Protein AF-A0A6V7HRJ9-F1 (afdb_monomer_lite)

Sequence (89 aa):
VCALRVTEKARGRILKAGGEIITFDQLALRAPTGNKTVLIQGRRNAREAVKHFGPAPGVPHSHTKPLVRSKGRKFERARGRRRSCGYKK

Radius of gyration: 23.08 Å; chains: 1; bounding box: 39×31×60 Å

Foldseek 3Di:
DEDPDDDPVRVVVQVVVVHDYDYPVVVCVVCVPQPPHDDDDDDPCPDPVNLQDDDHPQDPPDSRDDDWPDDDPPTPCAAQPDPVHPHHD

pLDDT: mean 95.57, std 2.12, range [84.19, 98.44]

InterPro domains:
  IPR000039 Large ribosomal subunit protein eL18 [PTHR10934] (1-88)
  IPR021131 Large ribosomal subunit protein uL15/eL18 [PF17135] (1-89)
  IPR036227 Large ribosomal subunit protein uL15/eL18 superfamily [SSF52080] (1-41)

Secondary structure (DSSP, 8-state):
-B-S---HHHHHHHHHTT---B-HHHHHHH-TT-TT-------GGGSGGGGG-SS-TTSTT--PPP--SS-STTSS-STBBSTTSS-B-

Structure (mmCIF, N/CA/C/O backbone):
data_AF-A0A6V7HRJ9-F1
#
_entry.id   AF-A0A6V7HRJ9-F1
#
loop_
_atom_site.group_PDB
_atom_site.id
_atom_site.type_symbol
_atom_site.label_atom_id
_atom_site.label_alt_id
_atom_site.label_comp_id
_atom_site.label_asym_id
_atom_site.label_entity_id
_atom_site.label_seq_id
_atom_site.pdbx_PDB_ins_code
_atom_site.Cartn_x
_atom_site.Cartn_y
_atom_site.Cartn_z
_atom_site.occupancy
_atom_site.B_iso_or_equiv
_atom_site.auth_seq_id
_atom_site.auth_comp_id
_atom_site.auth_asym_id
_atom_site.auth_atom_id
_atom_site.pdbx_PDB_model_num
ATOM 1 N N . VAL A 1 1 ? -13.641 2.562 13.747 1.00 94.88 1 VAL A N 1
ATOM 2 C CA . VAL A 1 1 ? -12.397 1.975 13.186 1.00 94.88 1 VAL A CA 1
ATOM 3 C C . VAL A 1 1 ? -11.374 1.839 14.302 1.00 94.88 1 VAL A C 1
ATOM 5 O O . VAL A 1 1 ? -11.122 2.829 14.970 1.00 94.88 1 VAL A O 1
ATOM 8 N N . CYS A 1 2 ? -10.800 0.651 14.513 1.00 97.00 2 CYS A N 1
ATOM 9 C CA . CYS A 1 2 ? -9.711 0.441 15.476 1.00 97.00 2 CYS A CA 1
ATOM 10 C C . CYS A 1 2 ? -8.367 0.330 14.747 1.00 97.00 2 CYS A C 1
ATOM 12 O O . CYS A 1 2 ? -8.274 -0.413 13.769 1.00 97.00 2 CYS A O 1
ATOM 14 N N . ALA A 1 3 ? -7.339 1.057 15.192 1.00 97.44 3 ALA A N 1
ATOM 15 C CA . ALA A 1 3 ? -5.988 0.964 14.635 1.00 97.44 3 ALA A CA 1
ATOM 16 C C . ALA A 1 3 ? -4.929 1.502 15.611 1.00 97.44 3 ALA A C 1
ATOM 18 O O . ALA A 1 3 ? -5.214 2.380 16.417 1.00 97.44 3 ALA A O 1
ATOM 19 N N . LEU A 1 4 ? -3.679 1.036 15.482 1.00 96.50 4 LEU A N 1
ATOM 20 C CA . LEU A 1 4 ? -2.543 1.575 16.249 1.00 96.50 4 LEU A CA 1
ATOM 21 C C . LEU A 1 4 ? -2.187 3.006 15.831 1.00 96.50 4 LEU A C 1
ATOM 23 O O . LEU A 1 4 ? -1.814 3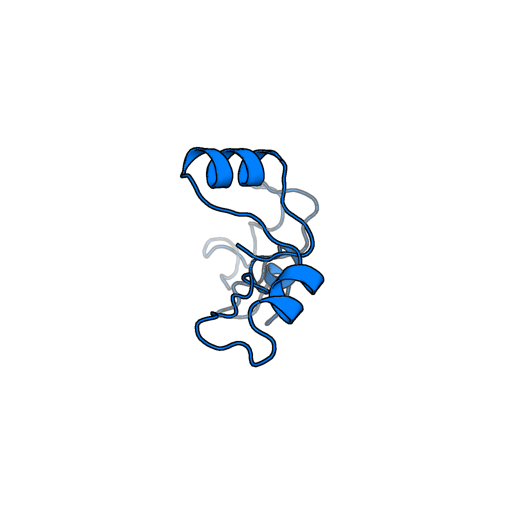.834 16.653 1.00 96.50 4 LEU A O 1
ATOM 27 N N . ARG A 1 5 ? -2.251 3.287 14.526 1.00 96.44 5 ARG A N 1
ATOM 28 C CA . ARG A 1 5 ? -1.927 4.592 13.948 1.00 96.44 5 ARG A CA 1
ATOM 29 C C . ARG A 1 5 ? -2.907 4.908 12.834 1.00 96.44 5 ARG A C 1
ATOM 31 O O . ARG A 1 5 ? -3.202 4.056 11.999 1.00 96.44 5 ARG A O 1
ATOM 38 N N . VAL A 1 6 ? -3.364 6.154 12.800 1.00 96.94 6 VAL A N 1
ATOM 39 C CA . VAL A 1 6 ? -4.223 6.689 11.741 1.00 96.94 6 VAL A CA 1
ATOM 40 C C . VAL A 1 6 ? -3.634 8.017 11.294 1.00 96.94 6 VAL A C 1
ATOM 42 O O . VAL A 1 6 ? -3.312 8.860 12.128 1.00 96.94 6 VAL A O 1
ATOM 45 N N . THR A 1 7 ? -3.480 8.203 9.984 1.00 98.12 7 THR A N 1
ATOM 46 C CA . THR A 1 7 ? -3.000 9.474 9.428 1.00 98.12 7 THR A CA 1
ATOM 47 C C . THR A 1 7 ? -4.041 10.573 9.634 1.00 98.12 7 THR A C 1
ATOM 49 O O . THR A 1 7 ? -5.243 10.307 9.616 1.00 98.12 7 THR A O 1
ATOM 52 N N . GLU A 1 8 ? -3.611 11.824 9.786 1.00 97.69 8 GLU A N 1
ATOM 53 C CA . GLU A 1 8 ? -4.512 12.958 10.058 1.00 97.69 8 GLU A CA 1
ATOM 54 C C . GLU A 1 8 ? -5.604 13.112 8.994 1.00 97.69 8 GLU A C 1
ATOM 56 O O . GLU A 1 8 ? -6.783 13.271 9.308 1.00 97.69 8 GLU A O 1
ATOM 61 N N . LYS A 1 9 ? -5.239 12.948 7.718 1.00 98.19 9 LYS A N 1
ATOM 62 C CA . LYS A 1 9 ? -6.194 13.007 6.605 1.00 98.19 9 LYS A CA 1
ATOM 63 C C . LYS A 1 9 ? -7.237 11.888 6.665 1.00 98.19 9 LYS A C 1
ATOM 65 O O . LYS A 1 9 ? -8.401 12.119 6.341 1.00 98.19 9 LYS A O 1
ATOM 70 N N . ALA A 1 10 ? -6.838 10.677 7.058 1.00 97.88 10 ALA A N 1
ATOM 71 C CA . ALA A 1 10 ? -7.776 9.573 7.240 1.00 97.88 10 ALA A CA 1
ATOM 72 C C . ALA A 1 10 ? -8.679 9.821 8.454 1.00 97.88 10 ALA A C 1
ATOM 74 O O . ALA A 1 10 ? -9.889 9.626 8.356 1.00 97.88 10 ALA A O 1
ATOM 75 N N . ARG A 1 11 ? -8.113 10.337 9.553 1.00 97.62 11 ARG A N 1
ATOM 76 C CA . ARG A 1 11 ? -8.859 10.729 10.753 1.00 97.62 11 ARG A CA 1
ATOM 77 C C . ARG A 1 11 ? -9.958 11.735 10.421 1.00 97.62 11 ARG A C 1
ATOM 79 O O . ARG A 1 11 ? -11.117 11.478 10.728 1.00 97.62 11 ARG A O 1
ATOM 86 N N . GLY A 1 12 ? -9.619 12.817 9.718 1.00 97.88 12 GLY A N 1
ATOM 87 C CA . GLY A 1 12 ? -10.591 13.834 9.309 1.00 97.88 12 GLY A CA 1
ATOM 88 C C . GLY A 1 12 ? -11.726 13.273 8.447 1.00 97.88 12 GLY A C 1
ATOM 89 O O . GLY A 1 12 ? -12.881 13.639 8.637 1.00 97.88 12 GLY A O 1
ATOM 90 N N . ARG A 1 13 ? -11.434 12.333 7.536 1.00 98.44 13 ARG A N 1
ATOM 91 C CA . ARG A 1 13 ? -12.467 11.683 6.708 1.00 98.44 13 ARG A CA 1
ATOM 92 C C . ARG A 1 13 ? -13.407 10.793 7.516 1.00 98.44 13 ARG A C 1
ATOM 94 O O . ARG A 1 13 ? -14.603 10.813 7.257 1.00 98.44 13 ARG A O 1
ATOM 101 N N . ILE A 1 14 ? -12.873 10.028 8.468 1.00 97.81 14 ILE A N 1
ATOM 102 C CA . ILE A 1 14 ? -13.676 9.132 9.310 1.00 97.81 14 ILE A CA 1
ATOM 103 C C . ILE A 1 14 ? -14.620 9.952 10.194 1.00 97.81 14 ILE A C 1
ATOM 105 O O . ILE A 1 14 ? -15.817 9.684 10.204 1.00 97.81 14 ILE A O 1
ATOM 109 N N . LEU A 1 15 ? -14.101 10.988 10.858 1.00 97.50 15 LEU A N 1
ATOM 110 C CA . LEU A 1 15 ? -14.906 11.861 11.716 1.00 97.50 15 LEU A CA 1
ATOM 111 C C . LEU A 1 15 ? -15.953 12.644 10.911 1.00 97.50 15 LEU A C 1
ATOM 113 O O . LEU A 1 15 ? -17.099 12.744 11.334 1.00 97.50 15 LEU A O 1
ATOM 117 N N . LYS A 1 16 ? -15.602 13.135 9.712 1.00 97.81 16 LYS A N 1
ATOM 118 C CA . LYS A 1 16 ? -16.556 13.807 8.811 1.00 97.81 16 LYS A CA 1
ATOM 119 C C . LYS A 1 16 ? -17.717 12.897 8.395 1.00 97.81 16 LYS A C 1
ATOM 121 O O . LYS A 1 16 ? -18.815 13.386 8.168 1.00 97.81 16 LYS A O 1
ATOM 126 N N . ALA A 1 17 ? -17.480 11.591 8.291 1.00 98.12 17 ALA A N 1
ATOM 127 C CA . ALA A 1 17 ? -18.519 10.605 8.007 1.00 98.12 17 ALA A CA 1
ATOM 128 C C . ALA A 1 17 ? -19.321 10.182 9.259 1.00 98.12 17 ALA A C 1
ATOM 130 O O . ALA A 1 17 ? -20.104 9.242 9.173 1.00 98.12 17 ALA A O 1
ATOM 131 N N . GLY A 1 18 ? -19.109 10.823 10.417 1.00 97.50 18 GLY A N 1
ATOM 132 C CA . GLY A 1 18 ? -19.751 10.463 11.687 1.00 97.50 18 GLY A CA 1
ATOM 133 C C . GLY A 1 18 ? -19.205 9.180 12.324 1.00 97.50 18 GLY A C 1
ATOM 134 O O . GLY A 1 18 ? -19.828 8.623 13.223 1.00 97.50 18 GLY A O 1
ATOM 135 N N . GLY A 1 19 ? -18.063 8.675 11.849 1.00 97.19 19 GLY A N 1
ATOM 136 C CA . GLY A 1 19 ? -17.435 7.471 12.382 1.00 97.19 19 GLY A CA 1
ATOM 137 C C . GLY A 1 19 ? -16.529 7.751 13.579 1.00 97.19 19 GLY A C 1
ATOM 138 O O . GLY A 1 19 ? -15.974 8.836 13.724 1.00 97.19 19 GLY A O 1
ATOM 139 N N . GLU A 1 20 ? -16.302 6.728 14.400 1.00 96.56 20 GLU A N 1
ATOM 140 C CA . GLU A 1 20 ? -15.400 6.789 15.554 1.00 96.56 20 GLU A CA 1
ATOM 141 C C . GLU A 1 20 ? -14.052 6.113 15.255 1.00 96.56 20 GLU A C 1
ATOM 143 O O . GLU A 1 20 ? -13.978 5.124 14.513 1.00 96.56 20 GLU A O 1
ATOM 148 N N . ILE A 1 21 ? -12.975 6.616 15.859 1.00 97.06 21 ILE A N 1
ATOM 149 C CA . ILE A 1 21 ? -11.648 5.993 15.838 1.00 97.06 21 ILE A CA 1
ATOM 150 C C . ILE A 1 21 ? -11.284 5.607 17.264 1.00 97.06 21 ILE A C 1
ATOM 152 O O . ILE A 1 21 ? -11.232 6.476 18.127 1.00 97.06 21 ILE A O 1
ATOM 156 N N . ILE A 1 22 ? -11.006 4.325 17.480 1.00 96.94 22 ILE A N 1
ATOM 157 C CA . ILE A 1 22 ? -10.694 3.761 18.796 1.00 96.94 22 ILE A CA 1
ATOM 158 C C . ILE A 1 22 ? -9.303 3.129 18.808 1.00 96.94 22 ILE A C 1
ATOM 160 O O . ILE A 1 22 ? -8.779 2.719 17.765 1.00 96.94 22 ILE A O 1
ATOM 164 N N . THR A 1 23 ? -8.711 3.052 19.994 1.00 97.00 23 THR A N 1
ATOM 165 C CA . THR A 1 23 ? -7.455 2.339 20.248 1.00 97.00 23 THR A CA 1
ATOM 166 C C . THR A 1 23 ? -7.714 0.871 20.601 1.00 97.00 23 THR A C 1
ATOM 168 O O . THR A 1 23 ? -8.854 0.447 20.801 1.00 97.00 23 THR A O 1
ATOM 171 N N . PHE A 1 24 ? -6.654 0.062 20.650 1.00 96.69 24 PHE A N 1
ATOM 172 C CA . PHE A 1 24 ? -6.791 -1.370 20.933 1.00 96.69 24 PHE A CA 1
ATOM 173 C C . PHE A 1 24 ? -7.173 -1.668 22.387 1.00 96.69 24 PHE A C 1
ATOM 175 O O . PHE A 1 24 ? -7.913 -2.616 22.620 1.00 96.69 24 PHE A O 1
ATOM 182 N N . ASP A 1 25 ? -6.735 -0.851 23.343 1.00 96.94 25 ASP A N 1
ATOM 183 C CA . ASP A 1 25 ? -7.169 -0.918 24.743 1.00 96.94 25 ASP A CA 1
ATOM 184 C C . ASP A 1 25 ? -8.678 -0.644 24.872 1.00 96.94 25 ASP A C 1
ATOM 186 O O . ASP A 1 25 ? -9.405 -1.433 25.474 1.00 96.94 25 ASP A O 1
ATOM 190 N N . GLN A 1 26 ? -9.184 0.396 24.200 1.00 96.25 26 GLN A N 1
ATOM 191 C CA . GLN A 1 26 ? -10.618 0.691 24.140 1.00 96.25 26 GLN A CA 1
ATOM 192 C C . GLN A 1 26 ? -11.410 -0.429 23.458 1.00 96.25 26 GLN A C 1
ATOM 194 O O . GLN A 1 26 ? -12.497 -0.783 23.915 1.00 96.25 26 GLN A O 1
ATOM 199 N N . LEU A 1 27 ? -10.882 -1.004 22.371 1.00 96.81 27 LEU A N 1
ATOM 200 C CA . LEU A 1 27 ? -11.513 -2.142 21.703 1.00 96.81 27 LEU A CA 1
ATOM 201 C C . LEU A 1 27 ? -11.586 -3.361 22.629 1.00 96.81 27 LEU A C 1
ATOM 203 O O . LEU A 1 27 ? -12.636 -3.995 22.688 1.00 96.81 27 LEU A O 1
ATOM 207 N N . ALA A 1 28 ? -10.509 -3.668 23.356 1.00 96.38 28 ALA A N 1
ATOM 208 C CA . ALA A 1 28 ? -10.460 -4.800 24.276 1.00 96.38 28 ALA A CA 1
ATOM 209 C C . ALA A 1 28 ? -11.481 -4.661 25.415 1.00 96.38 28 ALA A C 1
ATOM 211 O O . ALA A 1 28 ? -12.115 -5.644 25.784 1.00 96.38 28 ALA A O 1
ATOM 212 N N . LEU A 1 29 ? -11.705 -3.442 25.920 1.00 97.00 29 LEU A N 1
ATOM 213 C CA . LEU A 1 29 ? -12.754 -3.173 26.909 1.00 97.00 29 LEU A CA 1
ATOM 214 C C . LEU A 1 29 ? -14.171 -3.305 26.324 1.00 97.00 29 LEU A C 1
ATOM 216 O O . LEU A 1 29 ? -15.059 -3.838 26.981 1.00 97.00 29 LEU A O 1
ATOM 220 N N . ARG A 1 30 ? -14.402 -2.830 25.090 1.00 95.81 30 ARG A N 1
ATOM 221 C CA . ARG A 1 30 ? -15.734 -2.853 24.447 1.00 95.81 30 ARG A CA 1
ATOM 222 C C . ARG A 1 30 ? -16.139 -4.231 23.927 1.00 95.81 30 ARG A C 1
ATOM 224 O O . ARG A 1 30 ? -17.317 -4.573 23.948 1.00 95.81 30 ARG A O 1
ATOM 231 N N . ALA A 1 31 ? -15.185 -4.990 23.403 1.00 95.81 31 ALA A N 1
ATOM 232 C CA . ALA A 1 31 ? -15.410 -6.286 22.776 1.00 95.81 31 ALA A CA 1
ATOM 233 C C . ALA A 1 31 ? -14.297 -7.270 23.182 1.00 95.81 31 ALA A C 1
ATOM 235 O O . ALA A 1 31 ? -13.488 -7.653 22.334 1.00 95.81 31 ALA A O 1
ATOM 236 N N . PRO A 1 32 ? -14.255 -7.711 24.456 1.00 96.00 32 PRO A N 1
ATOM 237 C CA . PRO A 1 32 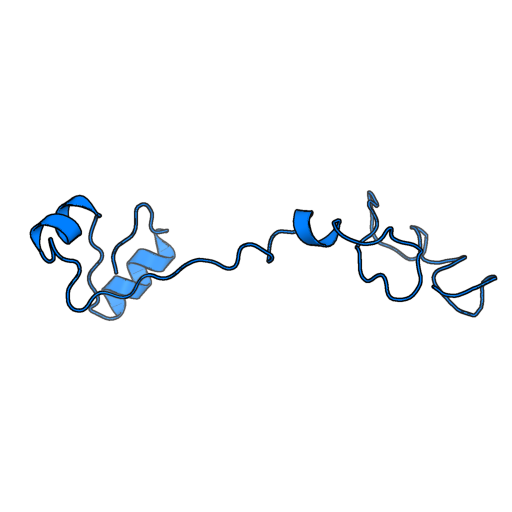? -13.172 -8.553 24.976 1.00 96.00 32 PRO A CA 1
ATOM 238 C C . PRO A 1 32 ? -13.049 -9.895 24.245 1.00 96.00 32 PRO A C 1
ATOM 240 O O . PRO A 1 32 ? -11.953 -10.419 24.085 1.00 96.00 32 PRO A O 1
ATOM 243 N N . THR A 1 33 ? -14.166 -10.431 23.747 1.00 96.25 33 THR A N 1
ATOM 244 C CA . THR A 1 33 ? -14.211 -11.667 22.950 1.00 96.25 33 THR A CA 1
ATOM 245 C C . THR A 1 33 ? -14.115 -11.429 21.439 1.00 96.25 33 THR A C 1
ATOM 247 O O . THR A 1 33 ? -14.104 -12.384 20.670 1.00 96.25 33 THR A O 1
ATOM 250 N N . GLY A 1 34 ? -14.081 -10.171 20.980 1.00 94.12 34 GLY A N 1
ATOM 251 C CA . GLY A 1 34 ? -14.051 -9.822 19.554 1.00 94.12 34 GLY A CA 1
ATOM 252 C C . GLY A 1 34 ? -15.388 -9.976 18.812 1.00 94.12 34 GLY A C 1
ATOM 253 O O . GLY A 1 34 ? -15.422 -9.872 17.582 1.00 94.12 34 GLY A O 1
ATOM 254 N N . ASN A 1 35 ? -16.502 -10.195 19.519 1.00 95.31 35 ASN A N 1
ATOM 255 C CA . ASN A 1 35 ? -17.827 -10.317 18.904 1.00 95.31 35 ASN A CA 1
ATOM 256 C C . ASN A 1 35 ? -18.181 -9.082 18.052 1.00 95.31 35 ASN A C 1
ATOM 258 O O . ASN A 1 35 ? -17.978 -7.945 18.474 1.00 95.31 35 ASN A O 1
ATOM 262 N N . LYS A 1 36 ? -18.748 -9.313 16.857 1.00 95.44 36 LYS A N 1
ATOM 263 C CA . LYS A 1 36 ? -19.106 -8.276 15.863 1.00 95.44 36 LYS A CA 1
ATOM 264 C C . LYS A 1 36 ? -17.921 -7.418 15.376 1.00 95.44 36 LYS A C 1
ATOM 266 O O . LYS A 1 36 ? -18.119 -6.285 14.942 1.00 95.44 36 LYS A O 1
ATOM 271 N N . THR A 1 37 ? -16.697 -7.949 15.405 1.00 96.81 37 THR A N 1
ATOM 272 C CA . THR A 1 37 ? -15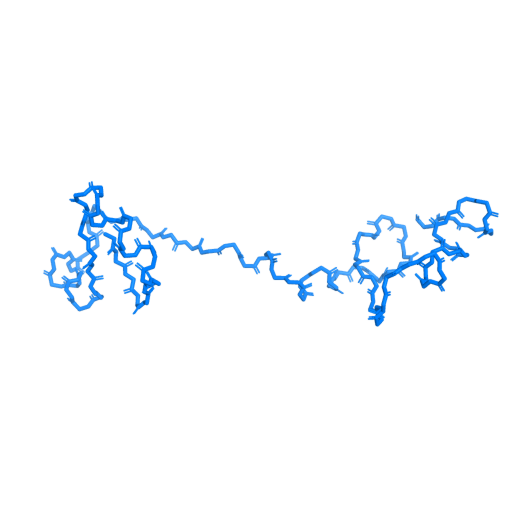.516 -7.297 14.815 1.00 96.81 37 THR A CA 1
ATOM 273 C C . THR A 1 37 ? -15.048 -8.021 13.550 1.00 96.81 37 THR A C 1
ATOM 275 O O . THR A 1 37 ? -15.298 -9.211 13.374 1.00 96.81 37 THR A O 1
ATOM 278 N N . VAL A 1 38 ? -14.375 -7.298 12.648 1.00 97.06 38 VAL A N 1
ATOM 279 C CA . VAL A 1 38 ? -13.768 -7.858 11.430 1.00 97.06 38 VAL A CA 1
ATOM 280 C C . VAL A 1 38 ? -12.300 -7.457 11.381 1.00 97.06 38 VAL A C 1
ATOM 282 O O . VAL A 1 38 ? -11.971 -6.268 11.402 1.00 97.06 38 VAL A O 1
ATOM 285 N N . LEU A 1 39 ? -11.414 -8.449 11.292 1.00 96.56 39 LEU A N 1
ATOM 286 C CA . LEU A 1 39 ? -9.982 -8.223 11.136 1.00 96.56 39 LEU A CA 1
ATOM 287 C C . LEU A 1 39 ? -9.647 -7.936 9.668 1.00 96.56 39 LEU A C 1
ATOM 289 O O . LEU A 1 39 ? -9.946 -8.736 8.784 1.00 96.56 39 LEU A O 1
ATOM 293 N N . ILE A 1 40 ? -8.972 -6.815 9.411 1.00 96.75 40 ILE A N 1
ATOM 294 C CA . ILE A 1 40 ? -8.533 -6.419 8.067 1.00 96.75 40 ILE A CA 1
ATOM 295 C C . ILE A 1 40 ? -7.007 -6.350 8.032 1.00 96.75 40 ILE A C 1
ATOM 297 O O . ILE A 1 40 ? -6.379 -5.772 8.919 1.00 96.75 40 ILE A O 1
ATOM 301 N N . GLN A 1 41 ? -6.402 -6.903 6.978 1.00 97.00 41 GLN A N 1
ATOM 302 C CA . GLN A 1 41 ? -4.962 -6.824 6.732 1.00 97.00 41 GLN A CA 1
ATOM 303 C C . GLN A 1 41 ? -4.659 -6.087 5.426 1.00 97.00 41 GLN A C 1
ATOM 305 O O . GLN A 1 41 ? -5.310 -6.292 4.403 1.00 97.00 41 GLN A O 1
ATOM 310 N N . GLY A 1 42 ? -3.629 -5.239 5.452 1.00 95.50 42 GLY A N 1
ATOM 311 C CA . GLY A 1 42 ? -3.138 -4.557 4.257 1.00 95.50 42 GLY A CA 1
ATOM 312 C C . GLY A 1 42 ? -2.474 -5.512 3.257 1.00 95.50 42 GLY A C 1
ATOM 313 O O . GLY A 1 42 ? -1.935 -6.562 3.616 1.00 95.50 42 GLY A O 1
ATOM 314 N N . ARG A 1 43 ? -2.457 -5.126 1.976 1.00 97.06 43 ARG A N 1
ATOM 315 C CA . ARG A 1 43 ? -1.863 -5.926 0.895 1.00 97.06 43 ARG A CA 1
ATOM 316 C C . ARG A 1 43 ? -0.333 -6.001 1.020 1.00 97.06 43 ARG A C 1
ATOM 318 O O . ARG A 1 43 ? 0.380 -5.085 0.618 1.00 97.06 43 ARG A O 1
ATOM 325 N N . ARG A 1 44 ? 0.182 -7.142 1.490 1.00 94.31 44 ARG A N 1
ATOM 326 C CA . ARG A 1 44 ? 1.621 -7.373 1.754 1.00 94.31 44 ARG A CA 1
ATOM 327 C C . ARG A 1 44 ? 2.510 -7.336 0.501 1.00 94.31 44 ARG A C 1
ATOM 329 O O . ARG A 1 44 ? 3.655 -6.892 0.557 1.00 94.31 44 ARG A O 1
ATOM 336 N N . ASN A 1 45 ? 1.976 -7.769 -0.641 1.00 95.25 45 ASN A N 1
ATOM 337 C CA . ASN A 1 45 ? 2.731 -7.909 -1.896 1.00 95.25 45 ASN A CA 1
ATOM 338 C C . ASN A 1 45 ? 2.705 -6.655 -2.785 1.00 95.25 45 ASN A C 1
ATOM 340 O O . ASN A 1 45 ? 3.216 -6.685 -3.899 1.00 95.25 45 ASN A O 1
ATOM 344 N N . ALA A 1 46 ? 2.126 -5.547 -2.312 1.00 96.44 46 ALA A N 1
ATOM 345 C CA . ALA A 1 46 ? 2.112 -4.283 -3.054 1.00 96.44 46 ALA A CA 1
ATOM 346 C C . ALA A 1 46 ? 3.453 -3.520 -2.993 1.00 96.44 46 ALA A C 1
ATOM 348 O O . ALA A 1 46 ? 3.666 -2.593 -3.774 1.00 96.44 46 ALA A O 1
ATOM 349 N N . ARG A 1 47 ? 4.355 -3.898 -2.076 1.00 96.81 47 ARG A N 1
ATOM 350 C CA . ARG A 1 47 ? 5.673 -3.271 -1.891 1.00 96.81 47 ARG A CA 1
ATOM 351 C C . ARG A 1 47 ? 6.563 -3.421 -3.126 1.00 96.81 47 ARG A C 1
ATOM 353 O O . ARG A 1 47 ? 6.609 -4.485 -3.739 1.00 96.81 47 ARG A O 1
ATOM 360 N N . GLU A 1 48 ? 7.337 -2.382 -3.441 1.00 95.56 48 GLU A N 1
ATOM 361 C CA . GLU A 1 48 ? 8.221 -2.370 -4.617 1.00 95.56 48 GLU A CA 1
ATOM 362 C C . GLU A 1 48 ? 9.261 -3.496 -4.582 1.00 95.56 48 GLU A C 1
ATOM 364 O O . GLU A 1 48 ? 9.536 -4.109 -5.609 1.00 95.56 48 GLU A O 1
ATOM 369 N N . ALA A 1 49 ? 9.765 -3.834 -3.392 1.00 96.56 49 ALA A N 1
ATOM 370 C CA . ALA A 1 49 ? 10.711 -4.931 -3.201 1.00 96.56 49 ALA A CA 1
ATOM 371 C C . ALA A 1 49 ? 10.182 -6.276 -3.734 1.00 96.56 49 ALA A C 1
ATOM 373 O O . ALA A 1 49 ? 10.922 -7.013 -4.376 1.00 96.56 49 ALA A O 1
ATOM 374 N N . VAL A 1 50 ? 8.885 -6.568 -3.560 1.00 97.31 50 VAL A N 1
ATOM 375 C CA . VAL A 1 50 ? 8.290 -7.844 -4.007 1.00 97.31 50 VAL A CA 1
ATOM 376 C C . VAL A 1 50 ? 8.291 -7.975 -5.525 1.00 97.31 50 VAL A C 1
ATOM 378 O O . VAL A 1 50 ? 8.364 -9.088 -6.035 1.00 97.31 50 VAL A O 1
ATOM 381 N N . LYS A 1 51 ? 8.303 -6.862 -6.267 1.00 96.56 51 LYS A N 1
ATOM 382 C CA . LYS A 1 51 ? 8.398 -6.899 -7.735 1.00 96.56 51 LYS A CA 1
ATOM 383 C C . LYS A 1 51 ? 9.750 -7.408 -8.235 1.00 96.56 51 LYS A C 1
ATOM 385 O O . LYS A 1 51 ? 9.852 -7.774 -9.403 1.00 96.56 51 LYS A O 1
ATOM 390 N N . HIS A 1 52 ? 10.776 -7.392 -7.388 1.00 96.31 52 HIS A N 1
ATOM 391 C CA . HIS A 1 52 ? 12.118 -7.881 -7.697 1.00 96.31 52 HIS A CA 1
ATOM 392 C C . HIS A 1 52 ?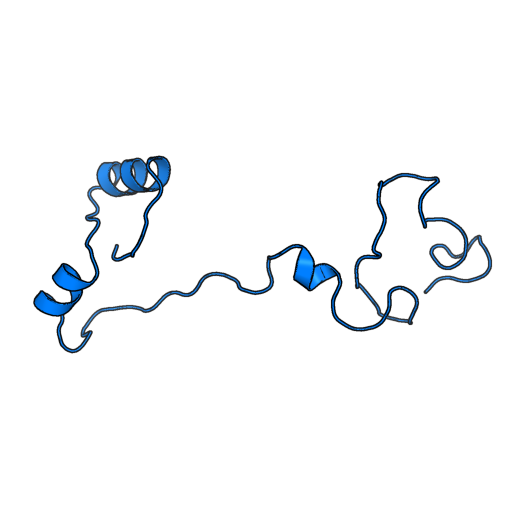 12.329 -9.347 -7.289 1.00 96.31 52 HIS A C 1
ATOM 394 O O . HIS A 1 52 ? 13.373 -9.912 -7.595 1.00 96.31 52 HIS A O 1
ATOM 400 N N . PHE A 1 53 ? 11.348 -9.971 -6.632 1.00 95.69 53 PHE A N 1
ATOM 401 C CA . PHE A 1 53 ? 11.406 -11.377 -6.242 1.00 95.69 53 PHE A CA 1
ATOM 402 C C . PHE A 1 53 ? 10.831 -12.299 -7.327 1.00 95.69 53 PHE A C 1
ATOM 404 O O . PHE A 1 53 ? 10.189 -11.852 -8.282 1.00 95.69 53 PHE A O 1
ATOM 411 N N . GLY A 1 54 ? 11.057 -13.603 -7.166 1.00 95.12 54 GLY A N 1
ATOM 412 C CA . GLY A 1 54 ? 10.620 -14.632 -8.106 1.00 95.12 54 GLY A CA 1
ATOM 413 C C . GLY A 1 54 ? 11.681 -14.979 -9.158 1.00 95.12 54 GLY A C 1
ATOM 414 O O . GLY A 1 54 ? 12.864 -14.704 -8.948 1.00 95.12 54 GLY A O 1
ATOM 415 N N . PRO A 1 55 ? 11.275 -15.609 -10.273 1.00 96.12 55 PRO A N 1
ATOM 416 C CA . PRO A 1 55 ? 12.195 -16.058 -11.312 1.00 96.12 55 PRO A CA 1
ATOM 417 C C . PRO A 1 55 ? 13.051 -14.915 -11.875 1.00 96.12 55 PRO A C 1
ATOM 419 O O . PRO A 1 55 ? 12.571 -13.798 -12.068 1.00 96.12 55 PRO A O 1
ATOM 422 N N . ALA A 1 56 ? 14.323 -15.195 -12.164 1.00 94.75 56 ALA A N 1
ATOM 423 C CA . ALA A 1 56 ? 15.286 -14.168 -12.552 1.00 94.75 56 ALA A CA 1
ATOM 424 C C . ALA A 1 56 ? 14.816 -13.337 -13.770 1.00 94.75 56 ALA A C 1
ATOM 426 O O . ALA A 1 56 ? 14.263 -13.893 -14.726 1.00 94.75 56 ALA A O 1
ATOM 427 N N . PRO A 1 57 ? 15.060 -12.010 -13.810 1.00 93.56 57 PRO A N 1
ATOM 428 C CA . PRO A 1 57 ? 14.696 -11.177 -14.952 1.00 93.56 57 PRO A CA 1
ATOM 429 C C . PRO A 1 57 ? 15.449 -11.608 -16.218 1.00 93.56 57 PRO A C 1
ATOM 431 O O . PRO A 1 57 ? 16.555 -11.164 -16.480 1.00 93.56 57 PRO A O 1
ATOM 434 N N . GLY A 1 58 ? 14.829 -12.434 -17.053 1.00 90.75 58 GLY A N 1
ATOM 435 C CA . GLY A 1 58 ? 15.559 -13.046 -18.170 1.00 90.75 58 GLY A CA 1
ATOM 436 C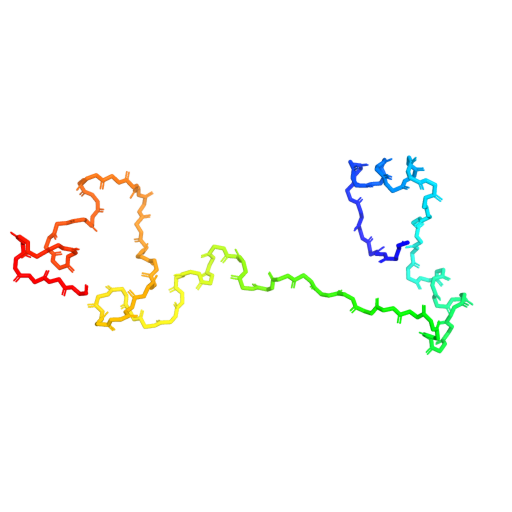 C . GLY A 1 58 ? 14.970 -14.377 -18.591 1.00 90.75 58 GLY A C 1
ATOM 437 O O . GLY A 1 58 ? 14.995 -14.698 -19.773 1.00 90.75 58 GLY A O 1
ATOM 438 N N . VAL A 1 59 ? 14.390 -15.104 -17.635 1.00 93.38 59 VAL A N 1
ATOM 439 C CA . VAL A 1 59 ? 13.790 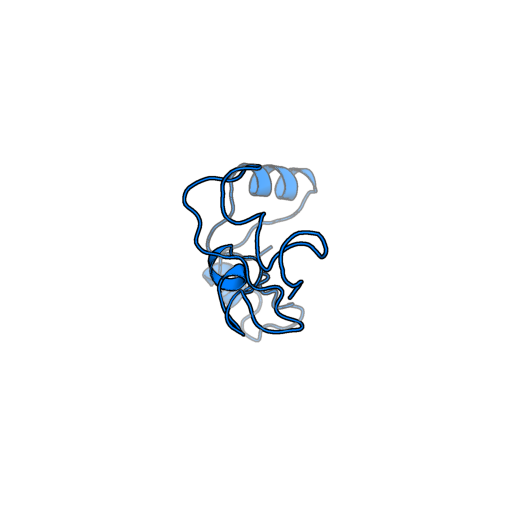-16.408 -17.912 1.00 93.38 59 VAL A CA 1
ATOM 440 C C . VAL A 1 59 ? 12.413 -16.254 -18.571 1.00 93.38 59 VAL A C 1
ATOM 442 O O . VAL A 1 59 ? 11.720 -15.265 -18.282 1.00 93.38 59 VAL A O 1
ATOM 445 N N . PRO A 1 60 ? 11.998 -17.195 -19.438 1.00 92.38 60 PRO A N 1
ATOM 446 C CA . PRO A 1 60 ? 10.658 -17.200 -20.017 1.00 92.38 60 PRO A CA 1
ATOM 447 C C . PRO A 1 60 ? 9.575 -17.077 -18.940 1.00 92.38 60 PRO A C 1
ATOM 449 O O . PRO A 1 60 ? 9.714 -17.616 -17.843 1.00 92.38 60 PRO A O 1
ATOM 452 N N . HIS A 1 61 ? 8.515 -16.326 -19.237 1.00 90.69 61 HIS A N 1
ATOM 453 C CA . HIS A 1 61 ? 7.395 -16.056 -18.319 1.00 90.69 61 HIS A CA 1
ATOM 454 C C . HIS A 1 61 ? 7.761 -15.296 -17.020 1.00 90.69 61 HIS A C 1
ATOM 456 O O . HIS A 1 61 ? 6.918 -15.131 -16.138 1.00 90.69 61 HIS A O 1
ATOM 462 N N . SER A 1 62 ? 8.984 -14.754 -16.897 1.00 94.94 62 SER A N 1
ATOM 463 C CA . SER A 1 62 ? 9.348 -13.875 -15.773 1.00 94.94 62 SER A CA 1
ATOM 464 C C . SER A 1 62 ? 8.819 -12.449 -15.943 1.00 94.94 62 SER A C 1
ATOM 466 O O . SER A 1 62 ? 9.246 -11.691 -16.822 1.00 94.94 62 SER A O 1
ATOM 468 N N . HIS A 1 63 ? 7.977 -12.028 -15.000 1.00 93.69 63 HIS A N 1
ATOM 469 C CA . HIS A 1 63 ? 7.553 -10.631 -14.848 1.00 93.69 63 HIS A CA 1
ATOM 470 C C . HIS A 1 63 ? 8.355 -9.859 -13.791 1.00 93.69 63 HIS A C 1
ATOM 472 O O . HIS A 1 63 ? 8.061 -8.695 -13.515 1.00 93.69 63 HIS A O 1
ATOM 478 N N . THR A 1 64 ? 9.397 -10.478 -13.233 1.00 96.44 64 THR A N 1
ATOM 479 C CA . THR A 1 64 ? 10.265 -9.865 -12.230 1.00 96.44 64 THR A CA 1
ATOM 480 C C . THR A 1 64 ? 10.970 -8.634 -12.792 1.00 96.44 64 THR A C 1
ATOM 482 O O . THR A 1 64 ? 11.576 -8.644 -13.875 1.00 96.44 64 THR A O 1
ATOM 485 N N . LYS A 1 65 ? 10.863 -7.537 -12.044 1.00 95.06 65 LYS A N 1
ATOM 486 C CA . LYS A 1 65 ? 11.440 -6.245 -12.392 1.00 95.06 65 LYS A CA 1
ATOM 487 C C . LYS A 1 65 ? 12.971 -6.322 -12.254 1.00 95.06 65 LYS A C 1
ATOM 489 O O . LYS A 1 65 ? 13.455 -6.704 -11.190 1.00 95.06 65 LYS A O 1
ATOM 494 N N . PRO A 1 66 ? 13.756 -5.937 -13.276 1.00 95.25 66 PRO A N 1
ATOM 495 C CA . PRO A 1 66 ? 15.209 -5.869 -13.142 1.00 95.25 66 PRO A CA 1
ATOM 496 C C . PRO A 1 66 ? 15.639 -4.745 -12.193 1.00 95.25 66 PRO A C 1
ATOM 498 O O . PRO A 1 66 ? 14.959 -3.718 -12.072 1.00 95.25 66 PRO A O 1
ATOM 501 N N . LEU A 1 67 ? 16.774 -4.943 -11.526 1.00 95.62 67 LEU A N 1
ATOM 502 C CA . LEU A 1 67 ? 17.407 -3.947 -10.665 1.00 95.62 67 LEU A CA 1
ATOM 503 C C . LEU A 1 67 ? 18.201 -2.956 -11.525 1.00 95.62 67 LEU A C 1
ATOM 505 O O . LEU A 1 67 ? 19.390 -3.126 -11.758 1.00 95.62 67 LEU A O 1
ATOM 509 N N . VAL A 1 68 ? 17.522 -1.911 -11.997 1.00 95.69 68 VAL A N 1
ATOM 510 C CA . VAL A 1 68 ? 18.124 -0.824 -12.785 1.00 95.69 68 VAL A CA 1
ATOM 511 C C . VAL A 1 68 ? 18.109 0.485 -12.002 1.00 95.69 68 VAL A C 1
ATOM 513 O O . VAL A 1 68 ? 17.123 0.798 -11.334 1.00 95.69 68 VAL A O 1
ATOM 516 N N . ARG A 1 69 ? 19.187 1.274 -12.110 1.00 95.12 69 ARG A N 1
ATOM 517 C CA . ARG A 1 69 ? 19.300 2.589 -11.446 1.00 95.12 69 ARG A CA 1
ATOM 518 C C . ARG A 1 69 ? 18.355 3.631 -12.046 1.00 95.12 69 ARG A C 1
ATOM 520 O O . ARG A 1 69 ? 17.785 4.443 -11.329 1.00 95.12 69 ARG A O 1
ATOM 527 N N . SER A 1 70 ? 18.170 3.591 -13.359 1.00 96.00 70 SER A N 1
ATOM 528 C CA . SER A 1 70 ? 17.337 4.525 -14.114 1.00 96.00 70 SER A CA 1
ATOM 529 C C . SER A 1 70 ? 16.451 3.774 -15.104 1.00 96.00 70 SER A C 1
ATOM 531 O O . SER A 1 70 ? 16.688 2.616 -15.454 1.00 96.00 70 SER A O 1
ATOM 533 N N . LYS A 1 71 ? 15.387 4.438 -15.557 1.00 95.12 71 LYS A N 1
ATOM 534 C CA . LYS A 1 71 ? 14.473 3.917 -16.577 1.00 95.12 71 LYS A CA 1
ATOM 535 C C . LYS A 1 71 ? 14.653 4.711 -17.864 1.00 95.12 71 LYS A C 1
ATOM 537 O O . LYS A 1 71 ? 14.764 5.929 -17.831 1.00 95.12 71 LYS A O 1
ATOM 542 N N . GLY A 1 72 ? 14.651 4.031 -19.009 1.00 96.00 72 GLY A N 1
ATOM 543 C CA . GLY A 1 72 ? 14.754 4.696 -20.309 1.00 96.00 72 GLY A CA 1
ATOM 544 C C . GLY A 1 72 ? 15.183 3.755 -21.428 1.00 96.00 72 GLY A C 1
ATOM 545 O O . GLY A 1 72 ? 15.516 2.598 -21.185 1.00 96.00 72 GLY A O 1
ATOM 546 N N . ARG A 1 73 ? 15.175 4.246 -22.674 1.00 95.62 73 ARG A N 1
ATOM 547 C CA . ARG A 1 73 ? 15.513 3.447 -23.872 1.00 95.62 73 ARG A CA 1
ATOM 548 C C . ARG A 1 73 ? 16.897 2.790 -23.784 1.00 95.62 73 ARG A C 1
ATOM 550 O O . ARG A 1 73 ? 17.068 1.686 -24.286 1.00 95.62 73 ARG A O 1
ATOM 557 N N . LYS A 1 74 ? 17.855 3.464 -23.139 1.00 95.69 74 LYS A N 1
ATOM 558 C CA . LYS A 1 74 ? 19.252 3.026 -22.995 1.00 95.69 74 LYS A CA 1
ATOM 559 C C . LYS A 1 74 ? 19.502 2.082 -21.802 1.00 95.69 74 LYS A C 1
ATOM 561 O O . LYS A 1 74 ? 20.614 1.593 -21.669 1.00 95.69 74 LYS A O 1
ATOM 566 N N . PHE A 1 75 ? 18.498 1.793 -20.966 1.00 95.38 75 PHE A N 1
ATOM 567 C CA . PHE A 1 75 ? 18.669 1.019 -19.727 1.00 95.38 75 PHE A CA 1
ATOM 568 C C . PHE A 1 75 ? 17.910 -0.311 -19.791 1.00 95.38 75 PHE A C 1
ATOM 570 O O . PHE A 1 75 ? 16.698 -0.337 -19.598 1.00 95.38 75 PHE A O 1
ATOM 577 N N . GLU A 1 76 ? 18.616 -1.406 -20.093 1.00 92.62 76 GLU A N 1
ATOM 578 C CA . GLU A 1 76 ? 18.079 -2.781 -20.159 1.00 92.62 76 GLU A CA 1
ATOM 579 C C . GLU A 1 76 ? 16.775 -2.949 -20.975 1.00 92.62 76 GLU A C 1
ATOM 581 O O . GLU A 1 76 ? 15.821 -3.596 -20.538 1.00 92.62 76 GLU A O 1
ATOM 586 N N . ARG A 1 77 ? 16.706 -2.375 -22.189 1.00 93.44 77 ARG A N 1
ATOM 587 C CA . ARG A 1 77 ? 15.550 -2.534 -23.112 1.00 93.44 77 ARG A CA 1
ATOM 588 C C . ARG A 1 77 ? 15.893 -3.102 -24.497 1.00 93.44 77 ARG A C 1
ATOM 590 O O . ARG A 1 77 ? 14.999 -3.216 -25.332 1.00 93.44 77 ARG A O 1
ATOM 597 N N . ALA A 1 78 ? 17.160 -3.433 -24.757 1.00 94.12 78 ALA A N 1
ATOM 598 C CA . ALA A 1 78 ? 17.639 -3.868 -26.072 1.00 94.12 78 ALA A CA 1
ATOM 599 C C . ALA A 1 78 ? 17.652 -5.403 -26.214 1.00 94.12 78 ALA A C 1
ATOM 601 O O . ALA A 1 78 ? 16.590 -6.023 -26.313 1.00 94.12 78 ALA A O 1
ATOM 602 N N . ARG A 1 79 ? 18.838 -6.022 -26.253 1.00 94.19 79 ARG A N 1
ATOM 603 C CA . ARG A 1 79 ? 18.994 -7.474 -26.417 1.00 94.19 79 ARG A CA 1
ATOM 604 C C . ARG A 1 79 ? 18.294 -8.234 -25.283 1.00 94.19 79 ARG A C 1
ATOM 606 O O . ARG A 1 79 ? 18.375 -7.823 -24.130 1.00 94.19 79 ARG A O 1
ATOM 613 N N . GLY A 1 80 ? 17.562 -9.299 -25.616 1.00 92.56 80 GLY A N 1
ATOM 614 C CA . GLY A 1 80 ? 16.847 -10.138 -24.642 1.00 92.56 80 GLY A CA 1
ATOM 615 C C . GLY A 1 80 ? 15.483 -9.599 -24.184 1.00 92.56 80 GLY A C 1
ATOM 616 O O . GLY A 1 80 ? 14.755 -10.299 -23.485 1.00 92.56 80 GLY A O 1
ATOM 617 N N . ARG A 1 81 ? 15.095 -8.369 -24.566 1.00 93.56 81 ARG A N 1
ATOM 618 C CA . ARG A 1 81 ? 13.816 -7.738 -24.161 1.00 93.56 81 ARG A CA 1
ATOM 619 C C . ARG A 1 81 ? 12.833 -7.523 -25.315 1.00 93.56 81 ARG A C 1
ATOM 621 O O . ARG A 1 81 ? 11.644 -7.319 -25.073 1.00 93.56 81 ARG A O 1
ATOM 628 N N . ARG A 1 82 ? 13.306 -7.566 -26.564 1.00 93.81 82 ARG A N 1
ATOM 629 C CA . ARG A 1 82 ? 12.495 -7.389 -27.780 1.00 93.81 82 ARG A CA 1
ATOM 630 C C . ARG A 1 82 ? 12.959 -8.326 -28.890 1.00 93.81 82 ARG A C 1
ATOM 632 O O . ARG A 1 82 ? 14.144 -8.621 -28.991 1.00 93.81 82 ARG A O 1
ATOM 639 N N . ARG A 1 83 ? 12.021 -8.738 -29.751 1.00 94.75 83 ARG A N 1
ATOM 640 C CA . ARG A 1 83 ? 12.268 -9.723 -30.822 1.00 94.75 83 ARG A CA 1
ATOM 641 C C . ARG A 1 83 ? 13.324 -9.260 -31.830 1.00 94.75 83 ARG A C 1
ATOM 643 O O . ARG A 1 83 ? 14.084 -10.076 -32.320 1.00 94.75 83 ARG A O 1
ATOM 650 N N . SER A 1 84 ? 13.422 -7.954 -32.076 1.00 96.12 84 SER A N 1
ATOM 651 C CA . SER A 1 84 ? 14.355 -7.374 -33.050 1.00 96.12 84 SER A CA 1
ATOM 652 C C . SER A 1 84 ? 15.829 -7.368 -32.610 1.00 96.12 84 SER A C 1
ATOM 654 O O . SER A 1 84 ? 16.674 -6.883 -33.353 1.00 96.12 84 SER A O 1
ATOM 656 N N . CYS A 1 85 ? 16.163 -7.819 -31.393 1.00 93.12 85 CYS A N 1
ATOM 657 C CA . CYS A 1 85 ? 17.537 -7.823 -30.878 1.00 93.12 85 CYS A CA 1
ATOM 658 C C . CYS A 1 85 ? 17.891 -9.184 -30.252 1.00 93.12 85 CYS A C 1
ATOM 660 O O . CYS A 1 85 ? 17.915 -9.329 -29.027 1.00 93.12 85 CYS A O 1
ATOM 662 N N . GLY A 1 86 ? 18.189 -10.174 -31.096 1.00 93.75 86 GLY A N 1
ATOM 663 C CA . GLY A 1 86 ? 18.677 -11.502 -30.707 1.00 93.75 86 GLY A CA 1
ATOM 664 C C . GLY A 1 86 ? 17.573 -12.460 -30.262 1.00 93.75 86 GLY A C 1
ATOM 665 O O . GLY A 1 86 ? 17.274 -13.416 -30.959 1.00 93.75 86 GLY A O 1
ATOM 666 N N . TYR A 1 87 ? 16.966 -12.207 -29.104 1.00 91.50 87 TYR A N 1
ATOM 667 C CA . TYR A 1 87 ? 15.871 -13.019 -28.569 1.00 91.50 87 TYR A CA 1
ATOM 668 C C . TYR A 1 87 ? 14.976 -12.178 -27.658 1.00 91.50 87 TYR A C 1
ATOM 670 O O . TYR A 1 87 ? 15.353 -11.091 -27.204 1.00 91.50 87 TYR A O 1
ATOM 678 N N . LYS A 1 88 ? 13.773 -12.681 -27.385 1.00 90.75 88 LYS A N 1
ATOM 679 C CA . LYS A 1 88 ? 12.836 -12.078 -26.441 1.00 90.75 88 LYS A CA 1
ATOM 680 C C . LYS A 1 88 ? 12.521 -13.101 -25.362 1.00 90.75 88 LYS A C 1
ATOM 682 O O . LYS A 1 88 ? 12.005 -14.166 -25.685 1.00 90.75 88 LYS A O 1
ATOM 687 N N . LYS A 1 89 ? 12.843 -12.751 -24.120 1.00 84.19 89 LYS A N 1
ATOM 688 C CA . LYS A 1 89 ? 12.321 -13.469 -22.962 1.00 84.19 89 LYS A CA 1
ATOM 689 C C . LYS A 1 89 ? 10.808 -13.296 -22.809 1.00 84.19 89 LYS A C 1
ATOM 691 O O . LYS A 1 89 ? 10.289 -12.239 -23.255 1.00 84.19 89 LYS A O 1
#

Organism: NCBI:txid1563983